Protein AF-A0A0H5RFK2-F1 (afdb_monomer)

Radius of gyration: 14.14 Å; Cα contacts (8 Å, |Δi|>4): 85; chains: 1; bounding box: 38×37×32 Å

Structure (mmCIF, N/CA/C/O backbone):
data_AF-A0A0H5RFK2-F1
#
_entry.id   AF-A0A0H5RFK2-F1
#
loop_
_atom_site.group_PDB
_atom_site.id
_atom_site.type_symbol
_atom_site.label_atom_id
_atom_site.label_alt_id
_atom_site.label_comp_id
_atom_site.label_asym_id
_atom_site.label_entity_id
_atom_site.label_seq_id
_atom_site.pdbx_PDB_ins_code
_atom_site.Cartn_x
_atom_site.Cartn_y
_atom_site.Cartn_z
_atom_site.occupancy
_atom_site.B_iso_or_equiv
_atom_site.auth_seq_id
_atom_site.auth_comp_id
_atom_site.auth_asym_id
_atom_site.auth_atom_id
_atom_site.pdbx_PDB_model_num
ATOM 1 N N . HIS A 1 1 ? 23.519 -1.833 -1.979 1.00 53.56 1 HIS A N 1
ATOM 2 C CA . HIS A 1 1 ? 22.071 -2.092 -1.887 1.00 53.56 1 HIS A CA 1
ATOM 3 C C . HIS A 1 1 ? 21.508 -1.149 -0.845 1.00 53.56 1 HIS A C 1
ATOM 5 O O . HIS A 1 1 ? 22.085 -1.122 0.233 1.00 53.56 1 HIS A O 1
ATOM 11 N N . PRO A 1 2 ? 20.490 -0.338 -1.158 1.00 62.03 2 PRO A N 1
ATOM 12 C CA . PRO A 1 2 ? 19.843 0.498 -0.150 1.00 62.03 2 PRO A CA 1
ATOM 13 C C . PRO A 1 2 ? 19.268 -0.366 0.976 1.00 62.03 2 PRO A C 1
ATOM 15 O O . PRO A 1 2 ? 18.681 -1.424 0.730 1.00 62.03 2 PRO A O 1
ATOM 18 N N . ASP A 1 3 ? 19.475 0.082 2.209 1.00 79.69 3 ASP A N 1
ATOM 19 C CA . ASP A 1 3 ? 18.963 -0.571 3.406 1.00 79.69 3 ASP A CA 1
ATOM 20 C C . ASP A 1 3 ? 17.452 -0.358 3.543 1.00 79.69 3 ASP A C 1
ATOM 22 O O . ASP A 1 3 ? 16.894 0.663 3.132 1.00 79.69 3 ASP A O 1
ATOM 26 N N . LEU A 1 4 ? 16.773 -1.298 4.207 1.00 84.38 4 LEU A N 1
ATOM 27 C CA . LEU A 1 4 ? 15.342 -1.191 4.525 1.00 84.38 4 LEU A CA 1
ATOM 28 C C . LEU A 1 4 ? 14.983 0.153 5.191 1.00 84.38 4 LEU A C 1
ATOM 30 O O . LEU A 1 4 ? 13.902 0.702 4.970 1.00 84.38 4 LEU A O 1
ATOM 34 N N . SER A 1 5 ? 15.903 0.695 5.988 1.00 87.62 5 SER A N 1
ATOM 35 C CA . SER A 1 5 ? 15.762 1.979 6.673 1.00 87.62 5 SER A CA 1
ATOM 36 C C . SER A 1 5 ? 15.628 3.162 5.708 1.00 87.62 5 SER A C 1
ATOM 38 O O . SER A 1 5 ? 14.857 4.086 5.982 1.00 87.62 5 SER A O 1
ATOM 40 N N . GLU A 1 6 ? 16.317 3.137 4.567 1.00 89.25 6 GLU A N 1
ATOM 41 C CA . GLU A 1 6 ? 16.262 4.201 3.567 1.00 89.25 6 GLU A CA 1
ATOM 42 C C . GLU A 1 6 ? 14.914 4.213 2.846 1.00 89.25 6 GLU A C 1
ATOM 44 O O . GLU A 1 6 ? 14.280 5.268 2.745 1.00 89.25 6 GLU A O 1
ATOM 49 N N . PHE A 1 7 ? 14.418 3.034 2.460 1.00 89.25 7 PHE A N 1
ATOM 50 C CA . PHE A 1 7 ? 13.092 2.901 1.861 1.00 89.25 7 PHE A CA 1
ATOM 51 C C . PHE A 1 7 ? 11.987 3.388 2.798 1.00 89.25 7 PHE A C 1
ATOM 53 O O . PHE A 1 7 ? 11.106 4.158 2.412 1.00 89.25 7 PHE A O 1
ATOM 60 N N . GLN A 1 8 ? 12.059 2.992 4.071 1.00 90.44 8 GLN A N 1
ATOM 61 C CA . GLN A 1 8 ? 11.114 3.451 5.085 1.00 90.44 8 GLN A CA 1
ATOM 62 C C . GLN A 1 8 ? 11.196 4.965 5.302 1.00 90.44 8 GLN A C 1
ATOM 64 O O . GLN A 1 8 ? 10.166 5.615 5.495 1.00 90.44 8 GLN A O 1
ATOM 69 N N . ARG A 1 9 ? 12.401 5.547 5.277 1.00 93.00 9 ARG A N 1
ATOM 70 C CA . ARG A 1 9 ? 12.587 6.998 5.393 1.00 93.00 9 ARG A CA 1
ATOM 71 C C . ARG A 1 9 ? 11.918 7.726 4.230 1.00 93.00 9 ARG A C 1
ATOM 73 O O . ARG A 1 9 ? 11.168 8.668 4.475 1.00 93.00 9 ARG A O 1
ATOM 80 N N . GLN A 1 10 ? 12.148 7.289 2.995 1.00 92.12 10 GLN A N 1
ATOM 81 C CA . GLN A 1 10 ? 11.567 7.915 1.806 1.00 92.12 10 GLN A CA 1
ATOM 82 C C . GLN A 1 10 ? 10.040 7.764 1.772 1.00 92.12 10 GLN A C 1
ATOM 84 O O . GLN A 1 10 ? 9.346 8.756 1.560 1.00 92.12 10 GLN A O 1
ATOM 89 N N . ALA A 1 11 ? 9.500 6.586 2.103 1.00 93.12 11 ALA A N 1
ATOM 90 C CA . ALA A 1 11 ? 8.057 6.386 2.253 1.00 93.12 11 ALA A CA 1
ATOM 91 C C . ALA A 1 11 ? 7.445 7.354 3.282 1.00 93.12 11 ALA A C 1
ATOM 93 O O . ALA A 1 11 ? 6.433 7.996 3.013 1.00 93.12 11 ALA A O 1
ATOM 94 N N . LYS A 1 12 ? 8.091 7.533 4.443 1.00 92.69 12 LYS A N 1
ATOM 95 C CA . LYS A 1 12 ? 7.646 8.502 5.459 1.00 92.69 12 LYS A CA 1
ATOM 96 C C . LYS A 1 12 ? 7.676 9.942 4.946 1.00 92.69 12 LYS A C 1
ATOM 98 O O . LYS A 1 12 ? 6.793 10.713 5.307 1.00 92.69 12 LYS A O 1
ATOM 103 N N . LEU A 1 13 ? 8.669 10.322 4.138 1.00 94.44 13 LEU A N 1
ATOM 104 C CA . LEU A 1 13 ? 8.729 11.657 3.529 1.00 94.44 13 LEU A CA 1
ATOM 105 C C . LEU A 1 13 ? 7.590 11.869 2.527 1.00 94.44 13 LEU A C 1
ATOM 107 O O . LEU A 1 13 ? 6.936 12.908 2.582 1.00 94.44 13 LEU A O 1
ATOM 111 N N . ILE A 1 14 ? 7.305 10.869 1.687 1.00 94.31 14 ILE A N 1
ATOM 112 C CA . ILE A 1 14 ? 6.173 10.889 0.752 1.00 94.31 14 ILE A CA 1
ATOM 113 C C . ILE A 1 14 ? 4.874 11.097 1.530 1.00 94.31 14 ILE A C 1
ATOM 115 O O . ILE A 1 14 ? 4.177 12.078 1.289 1.00 94.31 14 ILE A O 1
ATOM 119 N N . LEU A 1 15 ? 4.601 10.250 2.527 1.00 93.31 15 LEU A N 1
ATOM 120 C CA . LEU A 1 15 ? 3.389 10.336 3.346 1.00 93.31 15 LEU A CA 1
ATOM 121 C C . LEU A 1 15 ? 3.247 11.695 4.051 1.00 93.31 15 LEU A C 1
ATOM 123 O O . LEU A 1 15 ? 2.145 12.225 4.129 1.00 93.31 15 LEU A O 1
ATOM 127 N N . LYS A 1 16 ? 4.354 12.288 4.521 1.00 93.75 16 LYS A N 1
ATOM 128 C CA . LYS A 1 16 ? 4.363 13.627 5.139 1.00 93.75 16 LYS A CA 1
ATOM 129 C C . LYS A 1 16 ? 4.084 14.768 4.158 1.00 93.75 16 LYS A C 1
ATOM 131 O O . LYS A 1 16 ? 3.637 15.821 4.598 1.00 93.75 16 LYS A O 1
ATOM 136 N N . SER A 1 17 ? 4.379 14.594 2.870 1.00 93.62 17 SER A N 1
ATOM 137 C CA . SER A 1 17 ? 4.116 15.616 1.845 1.00 93.62 17 SER A CA 1
ATOM 138 C C . SER A 1 17 ? 2.669 15.632 1.340 1.00 93.62 17 SER A C 1
ATOM 140 O O . SER A 1 17 ? 2.265 16.599 0.691 1.00 93.62 17 SER A O 1
ATOM 142 N N . LEU A 1 18 ? 1.886 14.584 1.631 1.00 93.50 18 LEU A N 1
ATOM 143 C CA . LEU A 1 18 ? 0.505 14.468 1.171 1.00 93.50 18 LEU A CA 1
ATOM 144 C C . LEU A 1 18 ? -0.396 15.507 1.843 1.00 93.50 18 LEU A C 1
ATOM 146 O O . LEU A 1 18 ? -0.316 15.761 3.044 1.00 93.50 18 LEU A O 1
ATOM 150 N N . ASN A 1 19 ? -1.288 16.091 1.054 1.00 92.19 19 ASN A N 1
ATOM 151 C CA . ASN A 1 19 ? -2.287 17.052 1.497 1.00 92.19 19 ASN A CA 1
ATOM 152 C C . ASN A 1 19 ? -3.592 16.869 0.700 1.00 92.19 19 ASN A C 1
ATOM 154 O O . ASN A 1 19 ? -3.689 16.004 -0.166 1.00 92.19 19 ASN A O 1
ATOM 158 N N . ARG A 1 20 ? -4.616 17.684 0.981 1.00 89.06 20 ARG A N 1
ATOM 159 C CA . ARG A 1 20 ? -5.944 17.560 0.345 1.00 89.06 20 ARG A CA 1
ATOM 160 C C . ARG A 1 20 ? -5.949 17.776 -1.176 1.00 89.06 20 ARG A C 1
ATOM 162 O O . ARG A 1 20 ? -6.930 17.423 -1.815 1.00 89.06 20 ARG A O 1
ATOM 169 N N . GLN A 1 21 ? -4.904 18.380 -1.736 1.00 92.88 21 GLN A N 1
ATOM 170 C CA . GLN A 1 21 ? -4.744 18.602 -3.176 1.00 92.88 21 GLN A CA 1
ATOM 171 C C . GLN A 1 21 ? -3.891 17.516 -3.841 1.00 92.88 21 GLN A C 1
ATOM 173 O O . GLN A 1 21 ? -3.737 17.524 -5.062 1.00 92.88 21 GLN A O 1
ATOM 178 N N . SER A 1 22 ? -3.309 16.599 -3.062 1.00 92.81 22 SER A N 1
ATOM 179 C CA . SER A 1 22 ? -2.540 15.487 -3.611 1.00 92.81 22 SER A CA 1
ATOM 180 C C . SER A 1 22 ? -3.438 14.586 -4.468 1.00 92.81 22 SER A C 1
ATOM 182 O O . SER A 1 22 ? -4.581 14.325 -4.081 1.00 92.81 22 SER A O 1
ATOM 184 N N . PRO A 1 23 ? -2.944 14.089 -5.616 1.00 94.81 23 PRO A N 1
ATOM 185 C CA . PRO A 1 23 ? -3.668 13.109 -6.415 1.00 94.81 23 PRO A CA 1
ATOM 186 C C . PRO A 1 23 ? -4.046 11.884 -5.580 1.00 94.81 23 PRO A C 1
ATOM 188 O O . PRO A 1 23 ? -3.256 11.428 -4.763 1.00 94.81 23 PRO A O 1
ATOM 191 N N . ALA A 1 24 ? -5.224 11.303 -5.813 1.00 94.62 24 ALA A N 1
ATOM 192 C CA . ALA A 1 24 ? -5.636 10.091 -5.100 1.00 94.62 24 ALA A CA 1
ATOM 193 C C . ALA A 1 24 ? -4.765 8.871 -5.453 1.00 94.62 24 ALA A C 1
ATOM 195 O O . ALA A 1 24 ? -4.646 7.937 -4.671 1.00 94.62 24 ALA A O 1
ATOM 196 N N . ARG A 1 25 ? -4.148 8.863 -6.637 1.00 95.50 25 ARG A N 1
ATOM 197 C CA . ARG A 1 25 ? -3.295 7.779 -7.136 1.00 95.50 25 ARG A CA 1
ATOM 198 C C . ARG A 1 25 ? -2.070 8.387 -7.788 1.00 95.50 25 ARG A C 1
ATOM 200 O O . ARG A 1 25 ? -2.216 9.262 -8.642 1.00 95.50 25 ARG A O 1
ATOM 207 N N . GLN A 1 26 ? -0.880 7.921 -7.429 1.00 94.62 26 GLN A N 1
ATOM 208 C CA . GLN A 1 26 ? 0.340 8.421 -8.056 1.00 94.62 26 GLN A CA 1
ATOM 209 C C . GLN A 1 26 ? 1.467 7.391 -8.039 1.00 94.62 26 GLN A C 1
ATOM 211 O O . GLN A 1 26 ? 1.603 6.586 -7.116 1.00 94.62 26 GLN A O 1
ATOM 216 N N . VAL A 1 27 ? 2.308 7.490 -9.066 1.00 92.50 27 VAL A N 1
ATOM 217 C CA . VAL A 1 27 ? 3.590 6.799 -9.178 1.00 92.50 27 VAL A CA 1
ATOM 218 C C . VAL A 1 27 ? 4.703 7.812 -8.938 1.00 92.50 27 VAL A C 1
ATOM 220 O O . VAL A 1 27 ? 4.738 8.870 -9.568 1.00 92.50 27 VAL A O 1
ATOM 223 N N . ILE A 1 28 ? 5.619 7.497 -8.031 1.00 90.88 28 ILE A N 1
ATOM 224 C CA . ILE A 1 28 ? 6.811 8.294 -7.748 1.00 90.88 28 ILE A CA 1
ATOM 225 C C . ILE A 1 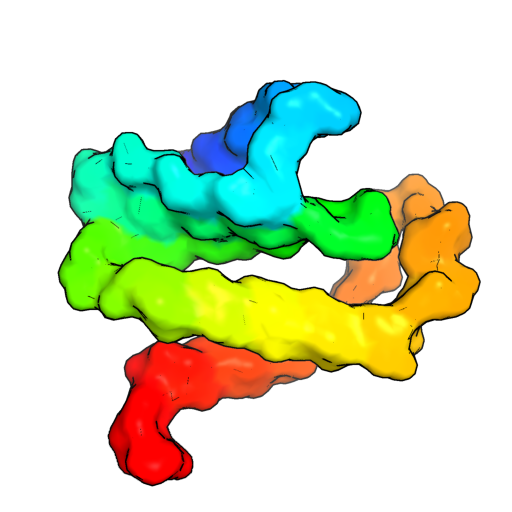28 ? 8.013 7.479 -8.220 1.00 90.88 28 ILE A C 1
ATOM 227 O O . ILE A 1 28 ? 8.452 6.534 -7.559 1.00 90.88 28 ILE A O 1
ATOM 231 N N . SER A 1 29 ? 8.513 7.837 -9.402 1.00 82.38 29 SER A N 1
ATOM 232 C CA . SER A 1 29 ? 9.668 7.187 -10.018 1.00 82.38 29 SER A CA 1
ATOM 233 C C . SER A 1 29 ? 10.950 7.609 -9.300 1.00 82.38 29 SER A C 1
ATOM 235 O O . SER A 1 29 ? 11.287 8.792 -9.279 1.00 82.38 29 SER A O 1
ATOM 237 N N . SER A 1 30 ? 11.654 6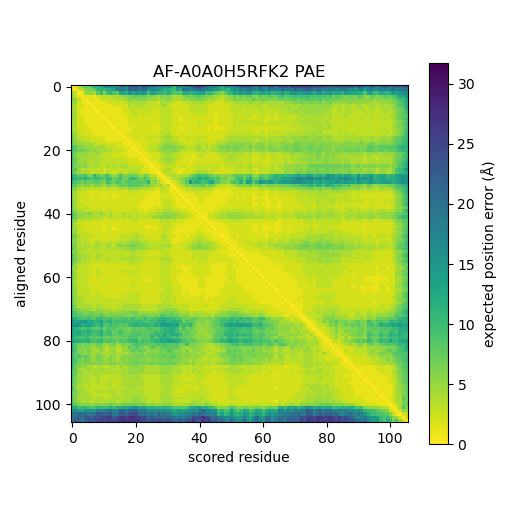.646 -8.702 1.00 76.31 30 SER A N 1
ATOM 238 C CA . SER A 1 30 ? 12.942 6.847 -8.028 1.00 76.31 30 SER A CA 1
ATOM 239 C C . SER A 1 30 ? 13.924 5.716 -8.387 1.00 76.31 30 SER A C 1
ATOM 241 O O . SER A 1 30 ? 14.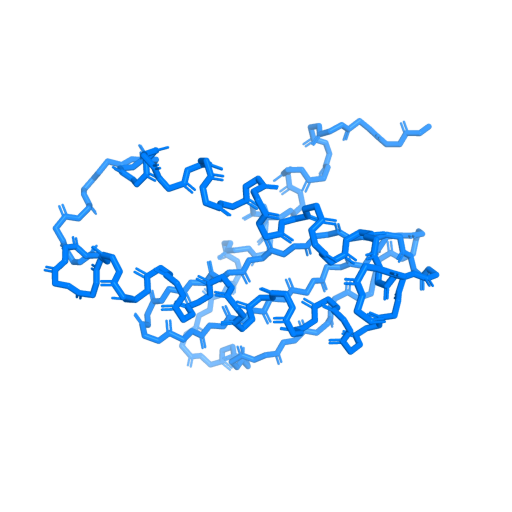358 4.986 -7.486 1.00 76.31 30 SER A O 1
ATOM 243 N N . PRO A 1 31 ? 14.257 5.517 -9.683 1.00 77.31 31 PRO A N 1
ATOM 244 C CA . PRO A 1 31 ? 15.005 4.345 -10.136 1.00 77.31 31 PRO A CA 1
ATOM 245 C C . PRO A 1 31 ? 16.278 4.116 -9.302 1.00 77.31 31 PRO A C 1
ATOM 247 O O . PRO A 1 31 ? 16.985 5.082 -9.007 1.00 77.31 31 PRO A O 1
ATOM 250 N N . PRO A 1 32 ? 16.576 2.868 -8.894 1.00 84.88 32 PRO A N 1
ATOM 251 C CA . PRO A 1 32 ? 16.000 1.614 -9.401 1.00 84.88 32 PRO A CA 1
ATOM 252 C C . PRO A 1 32 ? 14.678 1.167 -8.742 1.00 84.88 32 PRO A C 1
ATOM 254 O O . PRO A 1 32 ? 14.152 0.115 -9.092 1.00 84.88 32 PRO A O 1
ATOM 257 N N . TYR A 1 33 ? 14.109 1.953 -7.822 1.00 89.75 33 TYR A N 1
ATOM 258 C CA . TYR A 1 33 ? 12.873 1.600 -7.115 1.00 89.75 33 TYR A CA 1
ATOM 259 C C . TYR A 1 33 ? 11.742 2.584 -7.403 1.00 89.75 33 TYR A C 1
ATOM 261 O O . TYR A 1 33 ? 11.947 3.768 -7.656 1.00 89.75 33 TYR A O 1
ATOM 269 N N . VAL A 1 34 ? 10.509 2.106 -7.365 1.00 93.69 34 VAL A N 1
ATOM 270 C CA . VAL A 1 34 ? 9.336 2.924 -7.662 1.00 93.69 34 VAL A CA 1
ATOM 271 C C . VAL A 1 34 ? 8.359 2.816 -6.507 1.00 93.69 34 VAL A C 1
ATOM 273 O O . VAL A 1 34 ? 8.063 1.720 -6.028 1.00 93.69 34 VAL A O 1
ATOM 276 N N . TYR A 1 35 ? 7.869 3.969 -6.056 1.00 95.50 35 TYR A N 1
ATOM 277 C CA . TYR A 1 35 ? 6.823 4.041 -5.046 1.00 95.50 35 TYR A CA 1
ATOM 278 C C . TYR A 1 35 ? 5.480 4.271 -5.712 1.00 95.50 35 TYR A C 1
ATOM 280 O O . TYR A 1 35 ? 5.349 5.092 -6.620 1.00 95.50 35 TYR A O 1
ATOM 288 N N . TYR A 1 36 ? 4.475 3.583 -5.201 1.00 95.69 36 TYR A N 1
ATOM 289 C CA . TYR A 1 36 ? 3.089 3.720 -5.615 1.00 95.69 36 TYR A CA 1
ATOM 290 C C . TYR A 1 36 ? 2.279 4.045 -4.377 1.00 95.69 36 TYR A C 1
ATOM 292 O O . TYR A 1 36 ? 2.510 3.442 -3.324 1.00 95.69 36 TYR A O 1
ATOM 300 N N . TYR A 1 37 ? 1.342 4.980 -4.493 1.00 97.00 37 TYR A N 1
ATOM 301 C CA . TYR A 1 37 ? 0.388 5.220 -3.424 1.00 97.00 37 TYR A CA 1
ATOM 302 C C . TYR A 1 37 ? -1.043 5.378 -3.941 1.00 97.00 37 TYR A C 1
ATOM 304 O O . TYR A 1 37 ? -1.279 5.824 -5.068 1.00 97.00 37 TYR A O 1
ATOM 312 N N . LEU A 1 38 ? -1.982 5.013 -3.071 1.00 96.69 38 LEU A N 1
ATOM 313 C CA . LEU A 1 38 ? -3.425 5.141 -3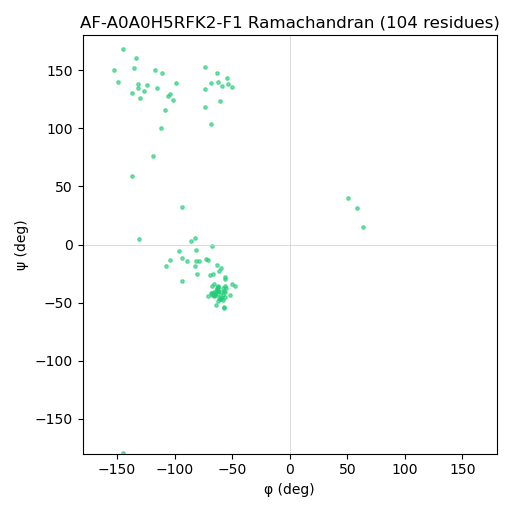.233 1.00 96.69 38 LEU A CA 1
ATOM 314 C C . LEU A 1 38 ? -3.987 5.804 -1.972 1.00 96.69 38 LEU A C 1
ATOM 316 O O . LEU A 1 38 ? -3.742 5.326 -0.868 1.00 96.69 38 LEU A O 1
ATOM 320 N N . ILE A 1 39 ? -4.735 6.889 -2.130 1.00 95.50 39 ILE A N 1
ATOM 321 C CA . ILE A 1 39 ? -5.477 7.561 -1.065 1.00 95.50 39 ILE A CA 1
ATOM 322 C C . ILE A 1 39 ? -6.954 7.282 -1.303 1.00 95.50 39 ILE A C 1
ATOM 324 O O . ILE A 1 39 ? -7.507 7.721 -2.306 1.00 95.50 39 ILE A O 1
ATOM 328 N N . GLU A 1 40 ? -7.586 6.577 -0.373 1.00 94.06 40 GLU A N 1
ATOM 329 C CA . GLU A 1 40 ? -8.997 6.208 -0.461 1.00 94.06 40 GLU A CA 1
ATOM 330 C C . GLU A 1 40 ? -9.584 6.126 0.953 1.00 94.06 40 GLU A C 1
ATOM 332 O O . GLU A 1 40 ? -8.915 5.678 1.887 1.00 94.06 40 GLU A O 1
ATOM 337 N N . SER A 1 41 ? -10.818 6.601 1.140 1.00 89.81 41 SER A N 1
ATOM 338 C CA . SER A 1 41 ? -11.490 6.624 2.455 1.00 89.81 41 SER A CA 1
ATOM 339 C C . SER A 1 41 ? -10.645 7.252 3.583 1.00 89.81 41 SER A C 1
ATOM 341 O O . SER A 1 41 ? -10.631 6.761 4.711 1.00 89.81 41 SER A O 1
ATOM 343 N N . SER A 1 42 ? -9.924 8.339 3.279 1.00 87.81 42 SER A N 1
ATOM 344 C CA . SER A 1 42 ? -9.012 9.042 4.206 1.00 87.81 42 SER A CA 1
ATOM 345 C C . SER A 1 42 ? -7.809 8.219 4.695 1.00 87.81 42 SER A C 1
ATOM 347 O O . SER A 1 42 ? -7.132 8.622 5.641 1.00 87.81 42 SER A O 1
ATOM 349 N N . VAL A 1 43 ? -7.505 7.097 4.041 1.00 91.62 43 VAL A N 1
ATOM 350 C CA . VAL A 1 43 ? -6.340 6.252 4.323 1.00 91.62 43 VAL A CA 1
ATOM 351 C C . VAL A 1 43 ? -5.409 6.275 3.117 1.00 91.62 43 VAL A C 1
ATOM 353 O O . VAL A 1 43 ? -5.852 6.154 1.979 1.00 91.62 43 VAL A O 1
ATOM 356 N N . CYS A 1 44 ? -4.108 6.431 3.366 1.00 94.88 44 CYS A N 1
ATOM 357 C CA . CYS A 1 44 ? -3.086 6.309 2.333 1.00 94.88 44 CYS A CA 1
ATOM 358 C C . CYS A 1 44 ? -2.400 4.943 2.426 1.00 94.88 44 CYS A C 1
ATOM 360 O O . CYS A 1 44 ? -1.837 4.587 3.464 1.00 94.88 44 CYS A O 1
ATOM 362 N N . TYR A 1 45 ? -2.423 4.208 1.323 1.00 95.94 45 TYR A N 1
ATOM 363 C CA . TYR A 1 45 ? -1.746 2.937 1.120 1.00 95.94 45 TYR A CA 1
ATOM 364 C C . TYR A 1 45 ? -0.525 3.188 0.241 1.00 95.94 45 TYR A C 1
ATOM 366 O O . TYR A 1 45 ? -0.647 3.814 -0.809 1.00 95.94 45 TYR A O 1
ATOM 374 N N . ILE A 1 46 ? 0.649 2.710 0.652 1.00 95.94 46 ILE A N 1
ATOM 375 C CA . ILE A 1 46 ? 1.904 2.908 -0.081 1.00 95.94 46 ILE A CA 1
ATOM 376 C C . ILE A 1 46 ? 2.659 1.588 -0.216 1.00 95.94 46 ILE A C 1
ATOM 378 O O . ILE A 1 46 ? 2.757 0.816 0.739 1.00 95.94 46 ILE A O 1
ATOM 382 N N . CYS A 1 47 ? 3.228 1.338 -1.392 1.00 95.12 47 CYS A N 1
ATOM 383 C CA . CYS A 1 47 ? 4.161 0.241 -1.618 1.00 95.12 47 CYS A CA 1
ATOM 384 C C . CYS A 1 47 ? 5.388 0.713 -2.402 1.00 95.12 47 CYS A C 1
ATOM 386 O O . CYS A 1 47 ? 5.373 1.758 -3.052 1.00 95.12 47 CYS A O 1
ATOM 388 N N . CYS A 1 48 ? 6.461 -0.070 -2.324 1.00 93.88 48 CYS A N 1
ATOM 389 C CA . CYS A 1 48 ? 7.698 0.138 -3.063 1.00 93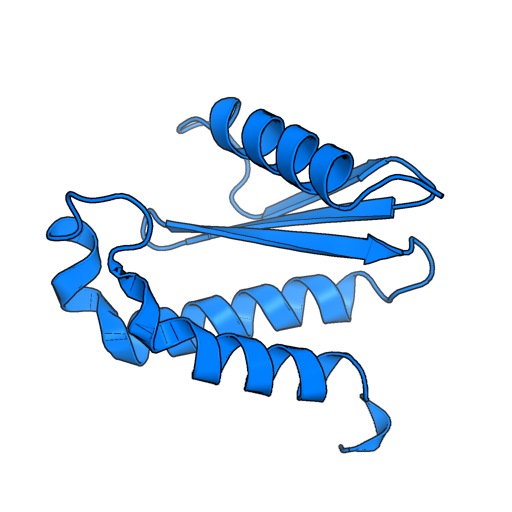.88 48 CYS A CA 1
ATOM 390 C C . CYS A 1 48 ? 8.109 -1.186 -3.705 1.00 93.88 48 CYS A C 1
ATOM 392 O O . CYS A 1 48 ? 8.061 -2.230 -3.049 1.00 93.88 48 CYS A O 1
ATOM 394 N N . CYS A 1 49 ? 8.499 -1.141 -4.972 1.00 92.44 49 CYS A N 1
ATOM 395 C CA . CYS A 1 49 ? 8.998 -2.293 -5.708 1.00 92.44 49 CYS A CA 1
ATOM 396 C C . CYS A 1 49 ? 10.098 -1.874 -6.688 1.00 92.44 49 CYS A C 1
ATOM 398 O O . CYS A 1 49 ? 10.334 -0.688 -6.918 1.00 92.44 49 CYS A O 1
ATOM 400 N N . ASP A 1 50 ? 10.802 -2.859 -7.236 1.00 91.25 50 ASP A N 1
ATOM 401 C CA . ASP A 1 50 ? 11.788 -2.637 -8.292 1.00 91.25 50 ASP A CA 1
ATOM 402 C C . ASP A 1 50 ? 11.111 -2.079 -9.558 1.00 91.25 50 ASP A C 1
ATOM 404 O O . ASP A 1 50 ? 9.959 -2.417 -9.843 1.00 91.25 50 ASP A O 1
ATOM 408 N N . SER A 1 51 ? 11.810 -1.241 -10.327 1.00 89.62 51 SER A N 1
ATOM 409 C CA . SER A 1 51 ? 11.280 -0.653 -11.565 1.00 89.62 51 SER A CA 1
ATOM 410 C C . SER A 1 51 ? 10.877 -1.671 -12.638 1.00 89.62 51 SER A C 1
ATOM 412 O O . SER A 1 51 ? 10.097 -1.330 -13.523 1.00 89.62 51 SER A O 1
ATOM 414 N N . HIS A 1 52 ? 11.384 -2.907 -12.577 1.00 90.44 52 HIS A N 1
ATOM 415 C CA . HIS A 1 52 ? 10.990 -3.983 -13.491 1.00 90.44 52 HIS A CA 1
ATOM 416 C C . HIS A 1 52 ? 9.648 -4.630 -13.113 1.00 90.44 52 HIS A C 1
ATOM 418 O O . HIS A 1 52 ? 9.077 -5.368 -13.917 1.00 90.44 52 HIS A O 1
ATOM 424 N N . TYR A 1 53 ? 9.134 -4.385 -11.903 1.00 90.88 53 TYR A N 1
ATOM 425 C CA . TYR A 1 53 ? 7.841 -4.915 -11.488 1.00 90.88 53 TYR A CA 1
ATOM 426 C C . TYR A 1 53 ? 6.695 -4.162 -12.195 1.00 90.88 53 TYR A C 1
ATOM 428 O O . TYR A 1 53 ? 6.708 -2.928 -12.228 1.00 90.88 53 TYR A O 1
ATOM 436 N N . PRO A 1 54 ? 5.683 -4.855 -12.755 1.00 92.00 54 PRO A N 1
ATOM 437 C CA . PRO A 1 54 ? 4.620 -4.197 -13.509 1.00 92.00 54 PRO A CA 1
ATOM 438 C C . PRO A 1 54 ? 3.826 -3.185 -12.672 1.00 92.00 54 PRO A C 1
ATOM 440 O O . PRO A 1 54 ? 3.191 -3.535 -11.676 1.00 92.00 54 PRO A O 1
ATOM 443 N N . ALA A 1 55 ? 3.780 -1.931 -13.132 1.00 91.25 55 ALA A N 1
ATOM 444 C CA . ALA A 1 55 ? 3.063 -0.843 -12.459 1.00 91.25 55 ALA A CA 1
ATOM 445 C C . ALA A 1 55 ? 1.571 -1.151 -12.224 1.00 91.25 55 ALA A C 1
ATOM 447 O O . ALA A 1 55 ? 1.017 -0.781 -11.189 1.00 91.25 55 ALA A O 1
ATOM 448 N N . ALA A 1 56 ? 0.931 -1.856 -13.165 1.00 92.31 56 ALA A N 1
ATOM 449 C CA . ALA A 1 56 ? -0.460 -2.282 -13.039 1.00 92.31 56 ALA A CA 1
ATOM 450 C C . ALA A 1 56 ? -0.662 -3.206 -11.827 1.00 92.31 56 ALA A C 1
ATOM 452 O O . ALA A 1 56 ? -1.537 -2.943 -11.006 1.00 92.31 56 ALA A O 1
ATOM 453 N N . LEU A 1 57 ? 0.205 -4.210 -11.653 1.00 94.00 57 LEU A N 1
ATOM 454 C CA . LEU A 1 57 ? 0.134 -5.132 -10.518 1.00 94.00 57 LEU A CA 1
ATOM 455 C C . LEU A 1 57 ? 0.402 -4.421 -9.185 1.00 94.00 57 LEU A C 1
ATOM 457 O O . LEU A 1 57 ? -0.203 -4.770 -8.176 1.00 94.00 57 LEU A O 1
ATOM 461 N N . ALA A 1 58 ? 1.280 -3.412 -9.162 1.00 94.62 58 ALA A N 1
ATOM 462 C CA . ALA A 1 58 ? 1.542 -2.625 -7.953 1.00 94.62 58 ALA A CA 1
ATOM 463 C C . ALA A 1 58 ? 0.306 -1.825 -7.516 1.00 94.62 58 ALA A C 1
ATOM 465 O O . ALA A 1 58 ? -0.049 -1.822 -6.339 1.00 94.62 58 ALA A O 1
ATOM 466 N N . MET A 1 59 ? -0.388 -1.191 -8.466 1.00 94.50 59 MET A N 1
ATOM 467 C CA . MET A 1 59 ? -1.634 -0.477 -8.177 1.00 94.50 59 MET A CA 1
ATOM 468 C C . MET A 1 59 ? -2.768 -1.430 -7.788 1.00 94.50 59 MET A C 1
ATOM 470 O O . MET A 1 59 ? -3.467 -1.159 -6.815 1.00 94.50 59 MET A O 1
ATOM 474 N N . GLN A 1 60 ? -2.915 -2.566 -8.477 1.00 95.38 60 GLN A N 1
ATOM 475 C CA . GLN A 1 60 ? -3.914 -3.584 -8.129 1.00 95.38 60 GLN A CA 1
ATOM 476 C C . GLN A 1 60 ? -3.677 -4.169 -6.730 1.00 95.38 60 GLN A C 1
ATOM 478 O O . GLN A 1 60 ? -4.632 -4.413 -5.998 1.00 95.38 60 GLN A O 1
ATOM 483 N N . TYR A 1 61 ? -2.415 -4.348 -6.325 1.00 96.06 61 TYR A N 1
ATOM 484 C CA . TYR A 1 61 ? -2.076 -4.744 -4.958 1.00 96.06 61 TYR A CA 1
ATOM 485 C C . TYR A 1 61 ? -2.592 -3.722 -3.936 1.00 96.06 61 TYR A C 1
ATOM 487 O O . TYR A 1 61 ? -3.228 -4.105 -2.955 1.00 96.06 61 TYR A O 1
ATOM 495 N N . LEU A 1 62 ? -2.376 -2.421 -4.170 1.00 97.06 62 LEU A N 1
ATOM 496 C CA . LEU A 1 62 ? -2.870 -1.365 -3.278 1.00 97.06 62 LEU A CA 1
ATOM 497 C C . LEU A 1 62 ? -4.403 -1.332 -3.196 1.00 97.06 62 LEU A C 1
ATOM 499 O O . LEU A 1 62 ? -4.943 -1.125 -2.111 1.00 97.06 62 LEU A O 1
ATOM 503 N N . GLU A 1 63 ? -5.105 -1.578 -4.303 1.00 96.44 63 GLU A N 1
ATOM 504 C CA . GLU A 1 63 ? -6.570 -1.690 -4.324 1.00 96.44 63 GLU A CA 1
ATOM 505 C C . GLU A 1 63 ? -7.070 -2.897 -3.520 1.00 96.44 63 GLU A C 1
ATOM 507 O O . GLU A 1 63 ? -8.005 -2.767 -2.730 1.00 96.44 63 GLU A O 1
ATOM 512 N N . ALA A 1 64 ? -6.431 -4.062 -3.659 1.00 96.50 64 ALA A N 1
ATOM 513 C CA . ALA A 1 64 ? -6.781 -5.244 -2.874 1.00 96.50 64 ALA A CA 1
ATOM 514 C C . ALA A 1 64 ? -6.533 -5.029 -1.375 1.00 96.50 64 ALA A C 1
ATOM 516 O O . ALA A 1 64 ? -7.361 -5.413 -0.545 1.00 96.50 64 ALA A O 1
ATOM 517 N N . VAL A 1 65 ? -5.427 -4.363 -1.023 1.00 96.62 65 VAL A N 1
ATOM 518 C CA . VAL A 1 65 ? -5.143 -3.960 0.359 1.00 96.62 65 VAL A CA 1
ATOM 519 C C . VAL A 1 65 ? -6.219 -3.007 0.874 1.00 96.62 65 VAL A C 1
ATOM 521 O O . VAL A 1 65 ? -6.715 -3.215 1.979 1.00 96.62 65 VAL A O 1
ATOM 524 N N . HIS A 1 66 ? -6.609 -2.000 0.088 1.00 95.56 66 HIS A N 1
ATOM 525 C CA . HIS A 1 66 ? -7.683 -1.078 0.448 1.00 95.56 66 HIS A CA 1
ATOM 526 C C . HIS A 1 66 ? -8.997 -1.815 0.724 1.00 95.56 66 HIS A C 1
ATOM 528 O O . HIS A 1 66 ? -9.550 -1.673 1.815 1.00 95.56 66 HIS A O 1
ATOM 534 N N . ASN A 1 67 ? -9.457 -2.640 -0.219 1.00 95.44 67 ASN A N 1
ATOM 535 C CA . ASN A 1 67 ? -10.719 -3.370 -0.106 1.00 95.44 67 ASN A CA 1
ATOM 536 C C . ASN A 1 67 ? -10.745 -4.256 1.144 1.00 95.44 67 ASN A C 1
ATOM 538 O O . ASN A 1 67 ? -11.687 -4.195 1.934 1.00 95.44 67 ASN A O 1
ATOM 542 N N . LEU A 1 68 ? -9.676 -5.027 1.371 1.00 94.69 68 LEU A N 1
ATOM 543 C CA . LEU A 1 68 ? -9.581 -5.913 2.529 1.00 94.69 68 LEU A CA 1
ATOM 544 C C . LEU A 1 68 ? -9.483 -5.133 3.846 1.00 94.69 68 LEU A C 1
ATOM 546 O O . LEU A 1 68 ? -10.034 -5.551 4.863 1.00 94.69 68 LEU A O 1
ATOM 550 N N . PHE A 1 69 ? -8.794 -3.992 3.846 1.00 94.19 69 PHE A N 1
ATOM 551 C CA . PHE A 1 69 ? -8.705 -3.133 5.022 1.00 94.19 69 PHE A CA 1
ATOM 552 C C . PHE A 1 69 ? -10.058 -2.503 5.365 1.00 94.19 69 PHE A C 1
ATOM 554 O O . PHE A 1 69 ? -10.435 -2.484 6.534 1.00 94.19 69 PHE A O 1
ATOM 561 N N . GLN A 1 70 ? -10.817 -2.041 4.368 1.00 92.69 70 GLN A N 1
ATOM 562 C CA . GLN A 1 70 ? -12.164 -1.505 4.576 1.00 92.69 70 GLN A CA 1
ATOM 563 C C . GLN A 1 70 ? -13.143 -2.575 5.066 1.00 92.69 70 GLN A C 1
ATOM 565 O O . GLN A 1 70 ? -13.903 -2.311 5.994 1.00 92.69 70 GLN A O 1
ATOM 570 N N . GLU A 1 71 ? -13.085 -3.796 4.524 1.00 91.50 71 GLU A N 1
ATOM 571 C CA . GLU A 1 71 ? -13.908 -4.922 4.991 1.00 91.50 71 GLU A CA 1
ATOM 572 C C . GLU A 1 71 ? -13.722 -5.183 6.495 1.00 91.50 71 GLU A C 1
ATOM 574 O O . GLU A 1 71 ? -14.676 -5.510 7.198 1.00 91.50 71 GLU A O 1
ATOM 579 N N . ARG A 1 72 ? -12.493 -5.023 7.002 1.00 87.88 72 ARG A N 1
ATOM 580 C CA . ARG A 1 72 ? -12.143 -5.340 8.394 1.00 87.88 72 ARG A CA 1
ATOM 581 C C . ARG A 1 72 ? -12.238 -4.157 9.347 1.00 87.88 72 ARG A C 1
ATOM 583 O O . ARG A 1 72 ? -12.519 -4.372 10.519 1.00 87.88 72 ARG A O 1
ATOM 590 N N . HIS A 1 73 ? -11.985 -2.939 8.873 1.00 87.06 73 HIS A N 1
ATOM 591 C C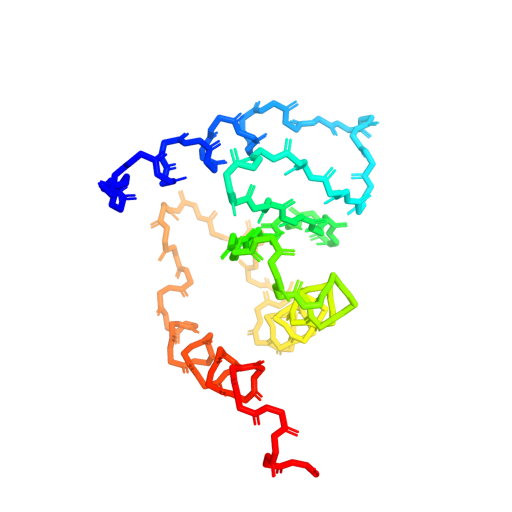A . HIS A 1 73 ? -11.750 -1.786 9.744 1.00 87.06 73 HIS A CA 1
ATOM 592 C C . HIS A 1 73 ? -12.559 -0.534 9.391 1.00 87.06 73 HIS A C 1
ATOM 594 O O . HIS A 1 73 ? -12.364 0.480 10.057 1.00 87.06 73 HIS A O 1
ATOM 600 N N . SER A 1 74 ? -13.476 -0.557 8.415 1.00 82.50 74 SER A N 1
ATOM 601 C CA . SER A 1 74 ? -14.232 0.637 7.971 1.00 82.50 74 SER A CA 1
ATOM 602 C C . SER A 1 74 ? -14.832 1.481 9.110 1.00 82.50 74 SER A C 1
ATOM 604 O O . SER A 1 74 ? -14.828 2.710 9.038 1.00 82.50 74 SER A O 1
ATOM 606 N N . HIS A 1 75 ? -15.286 0.851 10.197 1.00 82.81 75 HIS A N 1
ATOM 607 C CA . HIS A 1 75 ? -15.879 1.523 11.363 1.00 82.81 75 HIS A CA 1
ATOM 608 C C . HIS A 1 75 ? -14.870 1.944 12.451 1.00 82.81 75 HIS A C 1
ATOM 610 O O . HIS A 1 75 ? -15.196 2.733 13.341 1.00 82.81 75 HIS A O 1
ATOM 616 N N . GLU A 1 76 ? -13.642 1.433 12.394 1.00 82.38 76 GLU A N 1
ATOM 617 C CA . GLU A 1 76 ? -12.620 1.587 13.436 1.00 82.38 76 GLU A CA 1
ATOM 618 C C . GLU A 1 76 ? -11.489 2.536 13.037 1.00 82.38 76 GLU A C 1
ATOM 620 O O . GLU A 1 76 ? -10.810 3.060 13.916 1.00 82.38 76 GLU A O 1
ATOM 625 N N . VAL A 1 77 ? -11.305 2.822 11.741 1.00 81.88 77 VAL A N 1
ATOM 626 C CA . VAL A 1 77 ? -10.212 3.689 11.254 1.00 81.88 77 VAL A CA 1
ATOM 627 C C . VAL A 1 77 ? -10.171 5.031 11.987 1.00 81.88 77 VAL A C 1
ATOM 629 O O . VAL A 1 77 ? -9.103 5.471 12.404 1.00 81.88 77 VAL A O 1
ATOM 632 N N . ASN A 1 78 ? -11.330 5.657 12.209 1.00 80.06 78 ASN A N 1
ATOM 633 C CA . ASN A 1 78 ? -11.421 6.944 12.909 1.00 80.06 78 ASN A CA 1
ATOM 634 C C . ASN A 1 78 ? -11.120 6.847 14.419 1.00 80.06 78 ASN A C 1
ATOM 636 O O . ASN A 1 78 ? -10.929 7.868 15.072 1.00 80.06 78 ASN A O 1
ATOM 640 N N . GLN A 1 79 ? -11.089 5.637 14.980 1.00 84.88 79 GLN A N 1
ATOM 641 C CA . GLN A 1 79 ? -10.806 5.367 16.392 1.00 84.88 79 GLN A CA 1
ATOM 642 C C . GLN A 1 79 ? -9.315 5.077 16.636 1.00 84.88 79 GLN A C 1
ATOM 644 O O . GLN A 1 79 ? -8.855 5.067 17.782 1.00 84.88 79 GLN A O 1
ATOM 649 N N . PHE A 1 80 ? -8.533 4.863 15.573 1.00 86.94 80 PHE A N 1
ATOM 650 C CA . PHE A 1 80 ? -7.097 4.630 15.672 1.00 86.94 80 PHE A CA 1
ATOM 651 C C . PHE A 1 80 ? -6.367 5.897 16.121 1.00 86.94 80 PHE A C 1
ATOM 653 O O . PHE A 1 80 ? -6.134 6.827 15.355 1.00 86.94 80 PHE A O 1
ATOM 660 N N . SER A 1 81 ? -5.970 5.911 17.391 1.00 83.38 81 SER A N 1
ATOM 661 C CA . SER A 1 81 ? -5.248 7.024 18.023 1.00 83.38 81 SER A CA 1
ATOM 662 C C . SER A 1 81 ? -3.755 6.750 18.217 1.00 83.38 81 SER A C 1
ATOM 664 O O . SER A 1 81 ? -2.990 7.670 18.506 1.00 83.38 81 SER A O 1
ATOM 666 N N . ARG A 1 82 ? -3.318 5.492 18.066 1.00 86.62 82 ARG A N 1
ATOM 667 C CA . ARG A 1 82 ? -1.926 5.073 18.277 1.00 86.62 82 ARG A CA 1
ATOM 668 C C . ARG A 1 82 ? -1.250 4.673 16.960 1.00 86.62 82 ARG A C 1
ATOM 670 O O . ARG A 1 82 ? -1.905 4.093 16.087 1.00 86.62 82 ARG A O 1
ATOM 677 N N . PRO A 1 83 ? 0.065 4.905 16.810 1.00 86.31 83 PRO A N 1
ATOM 678 C CA . PRO A 1 83 ? 0.829 4.321 15.712 1.00 86.31 83 PRO A CA 1
ATOM 679 C C . PRO A 1 83 ? 0.644 2.799 15.670 1.00 86.31 83 PRO A C 1
ATOM 681 O O . PRO A 1 83 ? 0.659 2.152 16.714 1.00 86.31 83 PRO A O 1
ATOM 684 N N . TYR A 1 84 ? 0.477 2.240 14.469 1.00 87.31 84 TYR A N 1
ATOM 685 C CA . TYR A 1 84 ? 0.290 0.798 14.245 1.00 87.31 84 TYR A CA 1
ATOM 686 C C . TYR A 1 84 ? -0.923 0.179 14.972 1.00 87.31 84 TYR A C 1
ATOM 688 O O . TYR A 1 84 ? -0.907 -1.003 15.304 1.00 87.31 84 TYR A O 1
ATOM 696 N N . SER A 1 85 ? -2.001 0.950 15.178 1.00 88.69 85 SER A N 1
ATOM 697 C CA . SER A 1 85 ? -3.244 0.448 15.802 1.00 88.69 85 SER A CA 1
ATOM 698 C C . SER A 1 85 ? -3.845 -0.770 15.078 1.00 88.69 85 SER A C 1
ATOM 700 O O . SER A 1 85 ? -4.464 -1.611 15.718 1.00 88.69 85 SER A O 1
ATOM 702 N N . ALA A 1 86 ? -3.606 -0.913 13.770 1.00 87.50 86 ALA A N 1
ATOM 703 C CA . ALA A 1 86 ? -4.087 -2.026 12.950 1.00 87.50 86 ALA A CA 1
ATOM 704 C C . ALA A 1 86 ? -3.082 -3.193 12.825 1.00 87.50 86 ALA A C 1
ATOM 706 O O . ALA A 1 86 ? -3.017 -3.841 11.785 1.00 87.50 86 ALA A O 1
ATOM 707 N N . PHE A 1 87 ? -2.266 -3.470 13.849 1.00 88.81 87 PHE A N 1
ATOM 708 C CA . PHE A 1 87 ? -1.231 -4.518 13.785 1.00 88.81 87 PHE A CA 1
ATOM 709 C C . PHE A 1 87 ? -1.780 -5.914 13.427 1.00 88.81 87 PHE A C 1
ATOM 711 O O . PHE A 1 87 ? -1.087 -6.701 12.788 1.00 88.81 87 PHE A O 1
ATOM 718 N N . ALA A 1 88 ? -3.035 -6.217 13.780 1.00 87.62 88 ALA A N 1
ATOM 719 C CA . ALA A 1 88 ? -3.691 -7.479 13.427 1.00 87.62 88 ALA A CA 1
ATOM 720 C C . ALA A 1 88 ? -3.822 -7.686 11.902 1.00 87.62 88 ALA A C 1
ATOM 722 O O . ALA A 1 88 ? -3.898 -8.823 11.430 1.00 87.62 88 ALA A O 1
ATOM 723 N N . PHE A 1 89 ? -3.787 -6.600 11.122 1.00 92.25 89 PHE A N 1
ATOM 724 C CA . PHE A 1 89 ? -3.860 -6.632 9.664 1.00 92.25 89 PHE A CA 1
ATOM 725 C C . PHE A 1 89 ? -2.575 -7.160 8.993 1.00 92.25 89 PHE A C 1
ATOM 727 O O . PHE A 1 89 ? -2.596 -7.497 7.811 1.00 92.25 89 PHE A O 1
ATOM 734 N N . ASP A 1 90 ? -1.459 -7.288 9.721 1.00 92.38 90 ASP A N 1
ATOM 735 C CA . ASP A 1 90 ? -0.164 -7.718 9.163 1.00 92.38 90 ASP A CA 1
ATOM 736 C C . ASP A 1 90 ? -0.239 -9.084 8.452 1.00 92.38 90 ASP A C 1
ATOM 738 O O . ASP A 1 90 ? 0.276 -9.260 7.343 1.00 92.38 90 ASP A O 1
ATOM 742 N N . SER A 1 91 ? -0.982 -10.033 9.030 1.00 93.31 91 SER A N 1
ATOM 743 C CA . SER A 1 91 ? -1.181 -11.367 8.446 1.00 93.31 91 SER A CA 1
ATOM 744 C C . SER A 1 91 ? -1.891 -11.316 7.084 1.00 93.31 91 SER A C 1
ATOM 746 O O . SER A 1 91 ? -1.499 -12.007 6.138 1.00 93.31 91 SER A O 1
ATOM 748 N N . HIS A 1 92 ? -2.893 -10.444 6.956 1.00 93.19 92 HIS A N 1
ATOM 749 C CA . HIS A 1 92 ? -3.634 -10.205 5.722 1.00 93.19 92 HIS A CA 1
ATOM 750 C C . HIS A 1 92 ? -2.755 -9.542 4.659 1.00 93.19 92 HIS A C 1
ATOM 752 O O . HIS A 1 92 ? -2.750 -9.977 3.504 1.00 93.19 92 HIS A O 1
ATOM 758 N N . LEU A 1 93 ? -1.964 -8.544 5.062 1.00 93.38 93 LEU A N 1
ATOM 759 C CA . LEU A 1 93 ? -1.017 -7.857 4.188 1.00 93.38 93 LEU A CA 1
ATOM 760 C C . LEU A 1 93 ? 0.054 -8.818 3.658 1.00 93.38 93 LEU A C 1
ATOM 762 O O . LEU A 1 93 ? 0.355 -8.823 2.466 1.00 93.38 93 LEU A O 1
ATOM 766 N N . THR A 1 94 ? 0.583 -9.687 4.521 1.00 93.62 94 THR A N 1
ATOM 767 C CA . THR A 1 94 ? 1.561 -10.715 4.145 1.00 93.62 94 THR A CA 1
ATOM 768 C C . THR A 1 94 ? 0.983 -11.708 3.135 1.00 93.62 94 THR A C 1
ATOM 770 O O . THR A 1 94 ? 1.678 -12.089 2.191 1.00 93.62 94 THR A O 1
ATOM 773 N N . ARG A 1 95 ? -0.28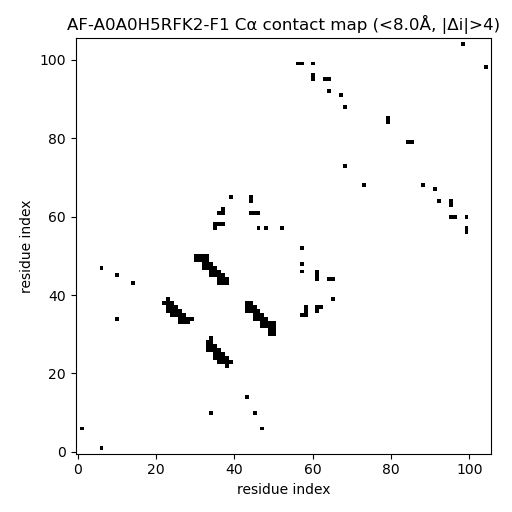4 -12.115 3.294 1.00 93.69 95 ARG A N 1
ATOM 774 C CA . ARG A 1 95 ? -0.965 -13.000 2.337 1.00 93.69 95 ARG A CA 1
ATOM 775 C C . ARG A 1 95 ? -1.119 -12.337 0.969 1.00 93.69 95 ARG A C 1
ATOM 777 O O . ARG A 1 95 ? -0.678 -12.921 -0.016 1.00 93.69 95 ARG A O 1
ATOM 784 N N . LEU A 1 96 ? -1.672 -11.121 0.922 1.00 94.06 96 LEU A N 1
ATOM 785 C CA . LEU A 1 96 ? -1.820 -10.367 -0.329 1.00 94.06 96 LEU A CA 1
ATOM 786 C C . LEU A 1 96 ? -0.463 -10.156 -1.001 1.00 94.06 96 LEU A C 1
ATOM 788 O O . LEU A 1 96 ? -0.310 -10.392 -2.191 1.00 94.06 96 LEU A O 1
ATOM 792 N N . ARG A 1 97 ? 0.572 -9.795 -0.239 1.00 92.94 97 ARG A N 1
ATOM 793 C CA . ARG A 1 97 ? 1.908 -9.598 -0.805 1.00 92.94 97 ARG A CA 1
ATOM 794 C C . ARG A 1 97 ? 2.421 -10.844 -1.531 1.00 92.94 97 ARG A C 1
ATOM 796 O O . ARG A 1 97 ? 3.039 -10.704 -2.578 1.00 92.94 97 ARG A O 1
ATOM 803 N N . LYS A 1 98 ? 2.186 -12.048 -1.000 1.00 92.19 98 LYS A N 1
ATOM 804 C CA . LYS A 1 98 ? 2.611 -13.297 -1.654 1.00 92.19 98 LYS A CA 1
ATOM 805 C C . LYS A 1 98 ? 1.880 -13.533 -2.974 1.00 92.19 98 LYS A C 1
ATOM 807 O O . LYS A 1 98 ? 2.532 -13.864 -3.954 1.00 92.19 98 LYS A O 1
ATOM 812 N N . GLU A 1 99 ? 0.570 -13.311 -2.998 1.00 92.12 99 GLU A N 1
ATOM 813 C CA . GLU A 1 99 ? -0.264 -13.474 -4.194 1.00 92.12 99 GLU A CA 1
ATOM 814 C C . GLU A 1 99 ? 0.192 -12.568 -5.347 1.00 92.12 99 GLU A C 1
ATOM 816 O O . GLU A 1 99 ? 0.288 -13.005 -6.487 1.00 92.12 99 GLU A O 1
ATOM 821 N N . TYR A 1 100 ? 0.564 -11.325 -5.038 1.00 92.06 100 TYR A N 1
ATOM 822 C CA . TYR A 1 100 ? 1.020 -10.368 -6.049 1.00 92.06 100 TYR A CA 1
ATOM 823 C C . TYR A 1 100 ? 2.503 -10.533 -6.431 1.00 92.06 100 TYR A C 1
ATOM 825 O O . TYR A 1 100 ? 2.917 -10.075 -7.492 1.00 92.06 100 TYR A O 1
ATOM 833 N N . LEU A 1 101 ? 3.316 -11.207 -5.607 1.00 88.44 101 LEU A N 1
ATOM 834 C CA . LEU A 1 101 ? 4.699 -11.555 -5.962 1.00 88.44 101 LEU A CA 1
ATOM 835 C C . LEU A 1 101 ? 4.792 -12.792 -6.864 1.00 88.44 101 LEU A C 1
ATOM 837 O O . LEU A 1 101 ? 5.765 -12.909 -7.608 1.00 88.44 101 LEU A O 1
ATOM 841 N N . ASP A 1 102 ? 3.806 -13.690 -6.811 1.00 80.69 102 ASP A N 1
ATOM 842 C CA . ASP A 1 102 ? 3.730 -14.878 -7.664 1.00 80.69 102 ASP A CA 1
ATOM 843 C C . ASP A 1 102 ? 2.462 -14.869 -8.538 1.00 80.69 102 ASP A C 1
ATOM 845 O O . ASP A 1 102 ? 1.511 -15.614 -8.285 1.00 80.69 102 ASP A O 1
ATOM 849 N N . PRO A 1 103 ? 2.440 -14.060 -9.614 1.00 59.25 103 PRO A N 1
ATOM 850 C CA . PRO A 1 103 ? 1.296 -13.992 -10.516 1.00 59.25 103 PRO A CA 1
ATOM 851 C C . PRO A 1 103 ? 1.071 -15.285 -11.321 1.00 59.25 103 PRO A C 1
ATOM 853 O O . PRO A 1 103 ? 0.121 -15.338 -12.090 1.00 59.25 103 PRO A O 1
ATOM 856 N N . ARG A 1 104 ? 1.916 -16.325 -11.174 1.00 58.72 104 ARG A N 1
ATOM 857 C CA . ARG A 1 104 ? 1.697 -17.654 -11.781 1.00 58.72 104 ARG A CA 1
ATOM 858 C C . ARG A 1 104 ? 0.737 -18.529 -10.971 1.00 58.72 104 ARG A C 1
ATOM 860 O O . ARG A 1 104 ? 0.434 -19.638 -11.397 1.00 58.72 104 ARG A O 1
ATOM 867 N N . SER A 1 105 ? 0.304 -18.060 -9.800 1.00 52.06 105 SER A N 1
ATOM 868 C CA . SER A 1 1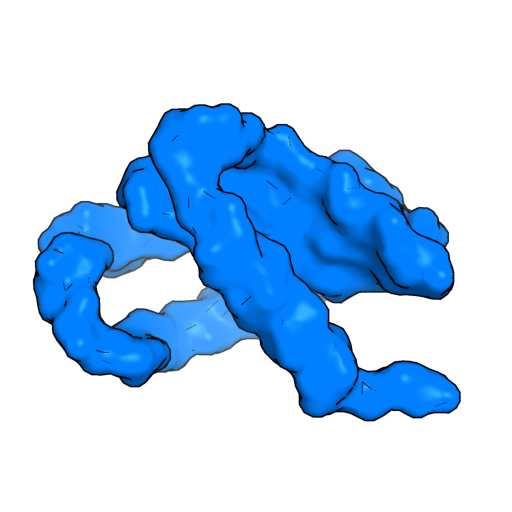05 ? -0.712 -18.728 -8.978 1.00 52.06 105 SER A CA 1
ATOM 869 C C . SER A 1 105 ? -2.158 -18.435 -9.424 1.00 52.06 105 SER A C 1
ATOM 871 O O . SER A 1 105 ? -3.082 -18.883 -8.746 1.00 52.06 105 SER A O 1
ATOM 873 N N . HIS A 1 106 ? -2.351 -17.721 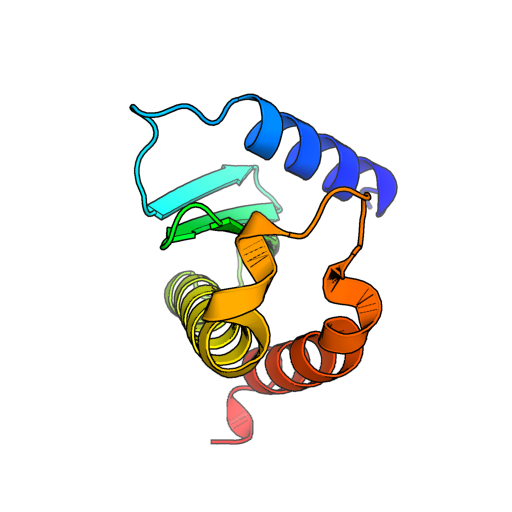-10.544 1.00 45.22 106 HIS A N 1
ATOM 874 C CA . HIS A 1 106 ? -3.638 -17.495 -11.219 1.00 45.22 106 HIS A CA 1
ATOM 875 C C . HIS A 1 106 ? -3.621 -18.040 -12.647 1.00 45.22 106 HIS A C 1
ATOM 877 O O . HIS A 1 106 ? -2.604 -17.828 -13.347 1.00 45.22 106 HIS A O 1
#

Mean predicted aligned error: 4.86 Å

pLDDT: mean 88.98, std 9.54, range [45.22, 97.06]

Secondary structure (DSSP, 8-state):
---HHHHHHHHHHHHHH--TTS-SEEEEEETTEEEEEEEETTEEEEEEEETTS-HHHHHHHHHHHHHHHHHHHTTTGGG--STTTTGGGHHHHHHHHHHHH-GGG-

Nearest PDB structures (foldseek):
  1ifq-assembly1_A  TM=9.748E-01  e=2.991E-09  Mus musculus
  5vnj-assembly1_C  TM=9.496E-01  e=5.816E-09  Mus musculus
  5vni-assembly1_C  TM=9.551E-01  e=7.101E-09  Mus musculus
  4afi-assembly1_B  TM=8.806E-01  e=2.601E-04  Homo sapiens
  2dmw-assembly1_A  TM=8.113E-01  e=2.277E-04  Homo sapiens

InterPro domains:
  IPR010908 Longin domain [PF13774] (11-90)
  IPR010908 Longin domain [PS50859] (1-93)
  IPR010908 Longin domain [SM01270] (10-92)
  IPR010908 Longin domain [cd14824] (2-100)
  IPR011012 Longin-like domain superfamily [SSF64356] (4-100)
  IPR044565 Vesicle-trafficking protein Sec22 [PTHR45837] (2-105)

Sequence (106 aa):
HPDLSEFQRQAKLILKSLNRQSPARQVISSPPYVYYYLIESSVCYICCCDSHYPAALAMQYLEAVHNLFQERHSHEVNQFSRPYSAFAFDSHLTRLRKEYLDPRSH

Organism: NCBI:txid70186

Solvent-accessible surface area (backbone atoms only — not comparable to full-atom values): 6541 Å² total; per-residue (Å²): 129,90,52,74,67,55,57,52,50,52,52,53,52,55,63,70,69,60,53,97,83,52,71,49,63,51,77,48,86,50,85,71,35,31,37,40,39,41,50,56,96,95,41,79,45,76,53,75,45,54,65,84,55,60,67,67,60,56,52,51,49,49,49,52,51,48,54,56,45,44,76,74,32,67,89,45,61,90,68,57,83,53,90,73,67,65,60,83,49,51,66,57,52,55,52,53,53,51,53,71,73,42,68,81,83,106

Foldseek 3Di:
DDDPVVVVVVVVVVVVPDDPPDDQWDWDDDPQKIKIWGQDLNDIDIDMDGPPQDPVLVVVLSVVLVVVCCVPDVPPPVVPPDPCPVVVCVVVNVVSVVCSVCVVVD